Protein AF-A0AA96ZAD4-F1 (afdb_monomer_lite)

Radius of gyration: 15.24 Å; chains: 1; bounding box: 40×29×37 Å

Secondary structure (DSSP, 8-state):
-PPPHHHHHHHHHHHHHHHHHHHHS-S-HHHHHHHHHHHHHHTTS----SPPPHHHHHIIIII-GGG--HHHHHHHHHHHHHTT----SHHHHHHHHHHHHHHTTTS-HHHHHHTS-TTS-HHHHHHHHHHHHHHHHHHHHHHTT-

Structure (mmCIF, N/CA/C/O backbone):
data_AF-A0AA96ZAD4-F1
#
_entry.id   AF-A0AA96ZAD4-F1
#
loop_
_atom_site.group_PDB
_atom_site.id
_atom_site.type_symbol
_atom_site.label_atom_id
_atom_site.label_alt_id
_atom_site.label_comp_id
_atom_site.label_asym_id
_atom_site.label_entity_id
_atom_site.label_seq_id
_atom_site.pdbx_PDB_ins_code
_atom_site.Cartn_x
_atom_site.Cartn_y
_atom_site.Cartn_z
_atom_site.occupancy
_atom_site.B_iso_or_equiv
_atom_site.auth_seq_id
_atom_site.auth_comp_id
_atom_site.auth_asym_id
_atom_site.auth_atom_id
_atom_site.pdbx_PDB_model_num
ATOM 1 N N . MET A 1 1 ? 22.295 -3.596 6.496 1.00 48.75 1 MET A N 1
ATOM 2 C CA . MET A 1 1 ? 22.152 -3.563 5.024 1.00 48.75 1 MET A CA 1
ATOM 3 C C . MET A 1 1 ? 21.536 -2.211 4.730 1.00 48.75 1 MET A C 1
ATOM 5 O O . MET A 1 1 ? 20.483 -1.945 5.295 1.00 48.75 1 MET A O 1
ATOM 9 N N . ILE A 1 2 ? 22.230 -1.330 4.010 1.00 60.09 2 ILE A N 1
ATOM 10 C CA . ILE A 1 2 ? 21.668 -0.025 3.631 1.00 60.09 2 ILE A CA 1
ATOM 11 C C . ILE A 1 2 ? 20.501 -0.317 2.679 1.00 60.09 2 ILE A C 1
ATOM 13 O O . ILE A 1 2 ? 20.657 -1.132 1.769 1.00 60.09 2 ILE A O 1
ATOM 17 N N . GLY A 1 3 ? 19.320 0.241 2.952 1.00 74.69 3 GLY A N 1
ATOM 18 C CA . GLY A 1 3 ? 18.156 0.066 2.083 1.00 74.69 3 GLY A CA 1
ATOM 19 C C . GLY A 1 3 ? 18.417 0.708 0.723 1.00 74.69 3 GLY A C 1
ATOM 20 O O . GLY A 1 3 ? 19.023 1.776 0.655 1.00 74.69 3 GLY A O 1
ATOM 21 N N . THR A 1 4 ? 17.977 0.067 -0.360 1.00 88.19 4 THR A N 1
ATOM 22 C CA . THR A 1 4 ? 17.963 0.727 -1.671 1.00 88.19 4 THR A CA 1
ATOM 23 C C . THR A 1 4 ? 17.042 1.954 -1.612 1.00 88.19 4 THR A C 1
ATOM 25 O O . THR A 1 4 ? 16.121 1.983 -0.785 1.00 88.19 4 THR A O 1
ATOM 28 N N . PRO A 1 5 ? 17.220 2.956 -2.494 1.00 90.38 5 PRO A N 1
ATOM 29 C CA . PRO A 1 5 ? 16.299 4.090 -2.570 1.00 90.38 5 PRO A CA 1
ATOM 30 C C . PRO A 1 5 ? 14.833 3.653 -2.705 1.00 90.38 5 PRO A C 1
ATOM 32 O O . PRO A 1 5 ? 13.960 4.213 -2.044 1.00 90.38 5 PRO A O 1
ATOM 35 N N . PHE A 1 6 ? 14.571 2.597 -3.486 1.00 92.75 6 PHE A N 1
ATOM 36 C CA . PHE A 1 6 ? 13.236 2.014 -3.625 1.00 92.75 6 PHE A CA 1
ATOM 37 C C . PHE A 1 6 ? 12.712 1.475 -2.288 1.00 92.75 6 PHE A C 1
ATOM 39 O O . PHE A 1 6 ? 11.615 1.825 -1.858 1.00 92.75 6 PHE A O 1
ATOM 46 N N . SER A 1 7 ? 13.500 0.643 -1.601 1.00 90.00 7 SER A N 1
ATOM 47 C CA . SER A 1 7 ? 13.110 0.049 -0.319 1.00 90.00 7 SER A CA 1
ATOM 48 C C . SER A 1 7 ? 12.848 1.103 0.763 1.00 90.00 7 SER A C 1
ATOM 50 O O . SER A 1 7 ? 11.930 0.934 1.571 1.00 90.00 7 SER A O 1
ATOM 52 N N . THR A 1 8 ? 13.612 2.198 0.767 1.00 90.69 8 THR A N 1
ATOM 53 C CA . THR A 1 8 ? 13.414 3.330 1.682 1.00 90.69 8 THR A CA 1
ATOM 54 C C . THR A 1 8 ? 12.090 4.041 1.395 1.00 90.69 8 THR A C 1
ATOM 56 O O . THR A 1 8 ? 11.232 4.084 2.278 1.00 90.69 8 THR A O 1
ATOM 59 N N . MET A 1 9 ? 11.857 4.475 0.149 1.00 92.06 9 MET A N 1
ATOM 60 C CA . MET A 1 9 ? 10.605 5.139 -0.253 1.00 92.06 9 MET A CA 1
ATOM 61 C C . MET A 1 9 ? 9.370 4.262 0.006 1.00 92.06 9 MET A C 1
ATOM 63 O O . MET A 1 9 ? 8.383 4.715 0.586 1.00 92.06 9 MET A O 1
ATOM 67 N N . ALA A 1 10 ? 9.432 2.977 -0.353 1.00 91.25 10 ALA A N 1
ATOM 68 C CA . ALA A 1 10 ? 8.334 2.038 -0.132 1.00 91.25 10 ALA A CA 1
ATOM 69 C C . ALA A 1 10 ? 8.018 1.825 1.359 1.00 91.25 10 ALA A C 1
ATOM 71 O O . ALA A 1 10 ? 6.872 1.558 1.730 1.00 91.25 10 ALA A O 1
ATOM 72 N N . THR A 1 11 ? 9.028 1.918 2.227 1.00 87.69 11 THR A N 1
ATOM 73 C CA . THR A 1 11 ? 8.858 1.765 3.676 1.00 87.69 11 THR A CA 1
ATOM 74 C C . THR A 1 11 ? 8.250 3.019 4.300 1.00 87.69 11 THR A C 1
ATOM 76 O O . THR A 1 11 ? 7.333 2.900 5.114 1.00 87.69 11 THR A O 1
ATOM 79 N N . GLU A 1 12 ? 8.699 4.205 3.887 1.00 86.56 12 GLU A N 1
ATOM 80 C CA . GLU A 1 12 ? 8.125 5.490 4.308 1.00 86.56 12 GLU A CA 1
ATOM 81 C C . GLU A 1 12 ? 6.646 5.607 3.923 1.00 86.56 12 GLU A C 1
ATOM 83 O O . GLU A 1 12 ? 5.816 6.057 4.720 1.00 86.56 12 GLU A O 1
ATOM 88 N N . PHE A 1 13 ? 6.290 5.117 2.735 1.00 91.75 13 PHE A N 1
ATOM 89 C CA . PHE A 1 13 ? 4.934 5.220 2.212 1.00 91.75 13 PHE A CA 1
ATOM 90 C C . PHE A 1 13 ? 3.876 4.457 3.029 1.00 91.75 13 PHE A C 1
ATOM 92 O O . PHE A 1 13 ? 2.704 4.834 3.013 1.00 91.75 13 PHE A O 1
ATOM 99 N N . ARG A 1 14 ? 4.241 3.407 3.783 1.00 90.19 14 ARG A N 1
ATOM 100 C CA . ARG A 1 14 ? 3.246 2.564 4.481 1.00 90.19 14 ARG A CA 1
ATOM 101 C C . ARG A 1 14 ? 2.392 3.332 5.487 1.00 90.19 14 ARG A C 1
ATOM 103 O O . ARG A 1 14 ? 1.192 3.097 5.560 1.00 90.19 14 ARG A O 1
ATOM 110 N N . GLY A 1 15 ? 2.989 4.242 6.253 1.00 90.50 15 GLY A N 1
ATOM 111 C CA . GLY A 1 15 ? 2.232 5.110 7.159 1.00 90.50 15 GLY A CA 1
ATOM 112 C C . GLY A 1 15 ? 1.555 6.269 6.426 1.00 90.50 15 GLY A C 1
ATOM 113 O O . GLY A 1 15 ? 0.460 6.690 6.803 1.00 90.50 15 GLY A O 1
ATOM 114 N N . GLN A 1 16 ? 2.177 6.761 5.349 1.00 93.00 16 GLN A N 1
ATOM 115 C CA . GLN A 1 16 ? 1.637 7.857 4.544 1.00 93.00 16 GLN A CA 1
ATOM 116 C C . GLN A 1 16 ? 0.316 7.471 3.883 1.00 93.00 16 GLN A C 1
ATOM 118 O O . GLN A 1 16 ? -0.631 8.244 3.968 1.00 93.00 16 GLN A O 1
ATOM 123 N N . ILE A 1 17 ? 0.203 6.268 3.312 1.00 94.88 17 ILE A N 1
ATOM 124 C CA . ILE A 1 17 ? -1.029 5.854 2.628 1.00 94.88 17 ILE A CA 1
ATOM 125 C C . ILE A 1 17 ? -2.224 5.759 3.586 1.00 94.88 17 ILE A C 1
ATOM 127 O O . ILE A 1 17 ? -3.325 6.192 3.247 1.00 94.88 17 ILE A O 1
ATOM 131 N N . ILE A 1 18 ? -1.997 5.297 4.823 1.00 94.00 18 ILE A N 1
ATOM 132 C CA . ILE A 1 18 ? -3.014 5.327 5.883 1.00 94.00 18 ILE A CA 1
ATOM 133 C C . ILE A 1 18 ? -3.399 6.772 6.190 1.00 94.00 18 ILE A C 1
ATOM 135 O O . ILE A 1 18 ? -4.582 7.085 6.268 1.00 94.00 18 ILE A O 1
ATOM 139 N N . LYS A 1 19 ? -2.415 7.664 6.356 1.00 93.31 19 LYS A N 1
ATOM 140 C CA . LYS A 1 19 ? -2.664 9.080 6.646 1.00 93.31 19 LYS A CA 1
ATOM 141 C C . LYS A 1 19 ? -3.496 9.735 5.542 1.00 93.31 19 LYS A C 1
ATOM 143 O O . LYS A 1 19 ? -4.480 10.393 5.861 1.00 93.31 19 LYS A O 1
ATOM 148 N N . THR A 1 20 ? -3.136 9.526 4.278 1.00 94.44 20 THR A N 1
ATOM 149 C CA . THR A 1 20 ? -3.876 10.031 3.113 1.00 94.44 20 THR A CA 1
ATOM 150 C C . THR A 1 20 ? -5.321 9.547 3.138 1.00 94.44 20 THR A C 1
ATOM 152 O O . THR A 1 20 ? -6.242 10.353 3.043 1.00 94.44 20 THR A O 1
ATOM 155 N N . TRP A 1 21 ? -5.532 8.251 3.361 1.00 95.12 21 TRP A N 1
ATOM 156 C CA . TRP A 1 21 ? -6.869 7.676 3.463 1.00 95.12 21 TRP A CA 1
ATOM 157 C C . TRP A 1 21 ? -7.689 8.251 4.631 1.00 95.12 21 TRP A C 1
ATOM 159 O O . TRP A 1 21 ? -8.842 8.643 4.450 1.00 95.12 21 TRP A O 1
ATOM 169 N N . LEU A 1 22 ? -7.091 8.390 5.820 1.00 92.94 22 LEU A N 1
ATOM 170 C CA . LEU A 1 22 ? -7.768 8.948 6.997 1.00 92.94 22 LEU A CA 1
ATOM 171 C C . LEU A 1 22 ? -8.236 10.395 6.802 1.00 92.94 22 LEU A C 1
ATOM 173 O O . LEU A 1 22 ? -9.193 10.792 7.470 1.00 92.94 22 LEU A O 1
ATOM 177 N N . LEU A 1 23 ? -7.559 11.169 5.948 1.00 91.81 23 LEU A N 1
ATOM 178 C CA . LEU A 1 23 ? -7.923 12.551 5.623 1.00 91.81 23 LEU A CA 1
ATOM 179 C C . LEU A 1 23 ? -9.103 12.641 4.646 1.00 91.81 23 LEU A C 1
ATOM 181 O O . LEU A 1 23 ? -9.802 13.648 4.656 1.00 91.81 23 LEU A O 1
ATOM 185 N N . GLN A 1 24 ? -9.336 11.610 3.831 1.00 89.19 24 GLN A N 1
ATOM 186 C CA . GLN A 1 24 ? -10.424 11.594 2.845 1.00 89.19 24 GLN A CA 1
ATOM 187 C C . GLN A 1 24 ? -11.748 11.062 3.401 1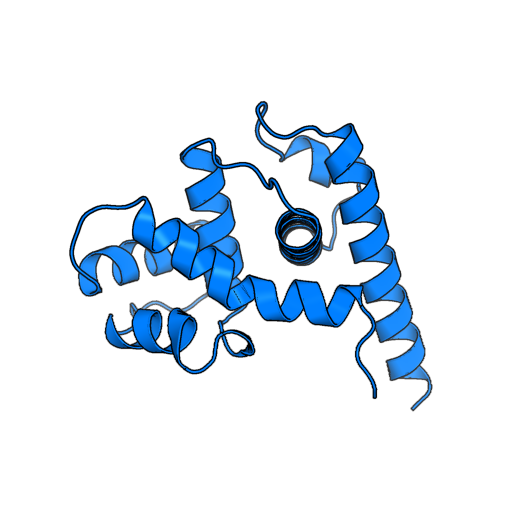.00 89.19 24 GLN A C 1
ATOM 189 O O . GLN A 1 24 ? -12.804 11.346 2.847 1.00 89.19 24 GLN A O 1
ATOM 194 N N . ILE A 1 25 ? -11.705 10.287 4.485 1.00 87.75 25 ILE A N 1
ATOM 195 C CA . ILE A 1 25 ? -12.898 9.685 5.084 1.00 87.75 25 ILE A CA 1
ATOM 196 C C . ILE A 1 25 ? -13.346 10.476 6.317 1.00 87.75 25 ILE A C 1
ATOM 198 O O . ILE A 1 25 ? -12.539 10.843 7.172 1.00 87.75 25 ILE A O 1
ATOM 202 N N . SER A 1 26 ? -14.650 10.711 6.444 1.00 87.56 26 SER A N 1
ATOM 203 C CA . SER A 1 26 ? -15.274 11.298 7.637 1.00 87.56 26 SER A CA 1
ATOM 204 C C . SER A 1 26 ? -15.475 10.259 8.749 1.00 87.56 26 SER A C 1
ATOM 206 O O . SER A 1 26 ? -15.447 9.056 8.509 1.00 87.56 26 SER A O 1
ATOM 208 N N . GLY A 1 27 ? -15.673 10.714 9.987 1.00 89.12 27 GLY A N 1
ATOM 209 C CA . GLY A 1 27 ? -15.972 9.843 11.130 1.00 89.12 27 GLY A CA 1
ATOM 210 C C . GLY A 1 27 ? -14.841 9.723 12.151 1.00 89.12 27 GLY A C 1
ATOM 211 O O . GLY A 1 27 ? -13.749 10.284 12.007 1.00 89.12 27 GLY A O 1
ATOM 212 N N . THR A 1 28 ? -15.132 8.995 13.222 1.00 90.25 28 THR A N 1
ATOM 213 C CA . THR A 1 28 ? -14.252 8.790 14.373 1.00 90.25 28 THR A CA 1
ATOM 214 C C . THR A 1 28 ? -13.116 7.814 14.057 1.00 90.25 28 THR A C 1
ATOM 216 O O . THR A 1 28 ? -13.184 7.000 13.133 1.00 90.25 28 THR A O 1
ATOM 219 N N . ALA A 1 29 ? -12.052 7.842 14.864 1.00 87.69 29 ALA A N 1
ATOM 220 C CA . ALA A 1 29 ? -10.943 6.894 14.724 1.00 87.69 29 ALA A CA 1
ATOM 221 C C . ALA A 1 29 ? -11.398 5.427 14.868 1.00 87.69 29 ALA A C 1
ATOM 223 O O . ALA A 1 29 ? -10.844 4.540 14.221 1.00 87.69 29 ALA A O 1
ATOM 224 N N . THR A 1 30 ? -12.418 5.168 15.688 1.00 88.25 30 THR A N 1
ATOM 225 C CA . THR A 1 30 ? -12.989 3.829 15.882 1.00 88.25 30 THR A CA 1
ATOM 226 C C . THR A 1 30 ? -13.744 3.351 14.644 1.00 88.25 30 THR A C 1
ATOM 228 O O . THR A 1 30 ? -13.537 2.221 14.206 1.00 88.25 30 THR A O 1
ATOM 231 N N . GLU A 1 31 ? -14.569 4.205 14.037 1.00 91.12 31 GLU A N 1
ATOM 232 C CA . GLU A 1 31 ? -15.297 3.869 12.804 1.00 91.12 31 GLU A CA 1
ATOM 233 C C . GLU A 1 31 ? -14.335 3.619 11.645 1.00 91.12 31 GLU A C 1
ATOM 235 O O . GLU A 1 31 ? -14.429 2.593 10.974 1.00 91.12 31 GLU A O 1
ATOM 240 N N . LYS A 1 32 ? -13.341 4.497 11.467 1.00 92.31 32 LYS A N 1
ATOM 241 C CA . LYS A 1 32 ? -12.292 4.319 10.454 1.00 92.31 32 LYS A CA 1
ATOM 242 C C . LYS A 1 32 ? -11.539 3.008 10.671 1.00 92.31 32 LYS A C 1
ATOM 244 O O . LYS A 1 32 ? -11.375 2.225 9.744 1.00 92.31 32 LYS A O 1
ATOM 249 N N . SER A 1 33 ? -11.145 2.712 11.907 1.00 91.62 33 SER A N 1
ATOM 250 C CA . SER A 1 33 ? -10.508 1.434 12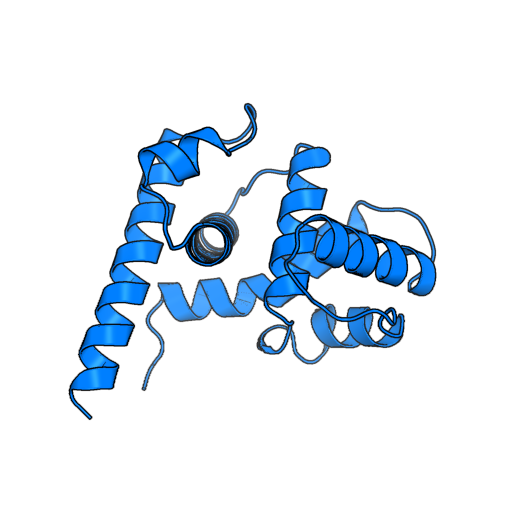.234 1.00 91.62 33 SER A CA 1
ATOM 251 C C . SER A 1 33 ? -11.364 0.235 11.804 1.00 91.62 33 SER A C 1
ATOM 253 O O . SER A 1 33 ? -10.858 -0.698 11.175 1.00 91.62 33 SER A O 1
ATOM 255 N N . LYS A 1 34 ? -12.671 0.281 12.088 1.00 91.25 34 LYS A N 1
ATOM 256 C CA . LYS A 1 34 ? -13.609 -0.774 11.702 1.00 91.25 34 LYS A CA 1
ATOM 257 C C . LYS A 1 34 ? -13.677 -0.943 10.184 1.00 91.25 34 LYS A C 1
ATOM 259 O O . LYS A 1 34 ? -13.570 -2.074 9.726 1.00 91.25 34 LYS A O 1
ATOM 264 N N . ILE A 1 35 ? -13.787 0.150 9.423 1.00 93.31 35 ILE A N 1
ATOM 265 C CA . ILE A 1 35 ? -13.806 0.121 7.948 1.00 93.31 35 ILE A CA 1
ATOM 266 C C . ILE A 1 35 ? -12.535 -0.537 7.405 1.00 93.31 35 ILE A C 1
ATOM 268 O O . ILE A 1 35 ? -12.608 -1.442 6.574 1.00 93.31 35 ILE A O 1
ATOM 272 N N . LEU A 1 36 ? -11.369 -0.122 7.907 1.00 92.94 36 LEU A N 1
ATOM 273 C CA . LEU A 1 36 ? -10.085 -0.647 7.453 1.00 92.94 36 LEU A CA 1
ATOM 274 C C . LEU A 1 36 ? -9.949 -2.148 7.745 1.00 92.94 36 LEU A C 1
ATOM 276 O O . LEU A 1 36 ? -9.513 -2.907 6.884 1.00 92.94 36 LEU A O 1
ATOM 280 N N . CYS A 1 37 ? -10.335 -2.585 8.949 1.00 92.25 37 CYS A N 1
ATOM 281 C CA . CYS A 1 37 ? -10.317 -4.000 9.319 1.00 92.25 37 CYS A CA 1
ATOM 282 C C . CYS A 1 37 ? -11.318 -4.824 8.507 1.00 92.25 37 CYS A C 1
ATOM 284 O O . CYS A 1 37 ? -10.961 -5.899 8.043 1.00 92.25 37 CYS A O 1
ATOM 286 N N . GLN A 1 38 ? -12.539 -4.324 8.321 1.00 92.44 38 GLN A N 1
ATOM 287 C CA . GLN A 1 38 ? -13.570 -5.013 7.551 1.00 92.44 38 GLN A CA 1
ATOM 288 C C . GLN A 1 38 ? -13.112 -5.230 6.105 1.00 92.44 38 GLN A C 1
ATOM 290 O O . GLN A 1 38 ? -13.144 -6.354 5.615 1.00 92.44 38 GLN A O 1
ATOM 295 N N . THR A 1 39 ? -12.563 -4.186 5.481 1.00 93.69 39 THR A N 1
ATOM 296 C CA . THR A 1 39 ? -11.988 -4.259 4.129 1.00 93.69 39 THR A CA 1
ATOM 297 C C . THR A 1 39 ? -10.878 -5.308 4.051 1.00 93.69 39 THR A C 1
ATOM 299 O O . THR A 1 39 ? -10.821 -6.106 3.120 1.00 93.69 39 THR A O 1
ATOM 302 N N . ALA A 1 40 ? -9.995 -5.342 5.053 1.00 93.38 40 ALA A N 1
ATOM 303 C CA . ALA A 1 40 ? -8.906 -6.311 5.101 1.00 93.38 40 ALA A CA 1
ATOM 304 C C . ALA A 1 40 ? -9.406 -7.762 5.199 1.00 93.38 40 ALA A C 1
ATOM 306 O O . ALA A 1 40 ? -8.794 -8.650 4.609 1.00 93.38 40 ALA A O 1
ATOM 307 N N . ILE A 1 41 ? -10.490 -8.001 5.941 1.00 92.00 41 ILE A N 1
ATOM 308 C CA . ILE A 1 41 ? -11.108 -9.324 6.093 1.00 92.00 41 ILE A CA 1
ATOM 309 C C . ILE A 1 41 ? -11.782 -9.744 4.784 1.00 92.00 41 ILE A C 1
ATOM 311 O O . ILE A 1 41 ? -11.529 -10.841 4.296 1.00 92.00 41 ILE A O 1
ATOM 315 N N . GLU A 1 42 ? -12.593 -8.866 4.191 1.00 92.12 42 GLU A N 1
ATOM 316 C CA . GLU A 1 42 ? -13.322 -9.135 2.941 1.00 92.12 42 GLU A CA 1
ATOM 317 C C . GLU A 1 42 ? -12.386 -9.480 1.779 1.00 92.12 42 GLU A C 1
ATOM 319 O O . GLU A 1 42 ? -12.698 -10.330 0.950 1.00 92.12 42 GLU A O 1
ATOM 324 N N . LEU A 1 43 ? -11.207 -8.860 1.753 1.00 89.88 43 LEU A N 1
ATOM 325 C CA . LEU A 1 43 ? -10.185 -9.086 0.735 1.00 89.88 43 LEU A CA 1
ATOM 326 C C . LEU A 1 43 ? -9.190 -10.202 1.092 1.00 89.88 43 LEU A C 1
ATOM 328 O O . LEU A 1 43 ? -8.221 -10.412 0.364 1.00 89.88 43 LEU A O 1
ATOM 332 N N . GLY A 1 44 ? -9.379 -10.891 2.223 1.00 91.12 44 GLY A N 1
ATOM 333 C CA . GLY A 1 44 ? -8.492 -11.969 2.671 1.00 91.12 44 GLY A CA 1
ATOM 334 C C . GLY A 1 44 ? -7.067 -11.515 3.017 1.00 91.12 44 GLY A C 1
ATOM 335 O O . GLY A 1 44 ? -6.137 -12.318 2.999 1.00 91.12 44 GLY A O 1
ATOM 336 N N . LEU A 1 45 ? -6.867 -10.229 3.328 1.00 90.06 45 LEU A N 1
ATOM 337 C CA . LEU A 1 45 ? -5.566 -9.654 3.696 1.00 90.06 45 LEU A CA 1
ATOM 338 C C . LEU A 1 45 ? -5.200 -9.927 5.158 1.00 90.06 45 LEU A C 1
ATOM 340 O O . LEU A 1 45 ? -4.035 -9.810 5.548 1.00 90.06 45 LEU A O 1
ATOM 344 N N . THR A 1 46 ? -6.191 -10.257 5.986 1.00 88.69 46 THR A N 1
ATOM 345 C CA . THR A 1 46 ? -5.993 -10.641 7.381 1.00 88.69 46 THR A CA 1
ATOM 346 C C . THR A 1 46 ? -7.060 -11.633 7.839 1.00 88.69 46 THR A C 1
ATOM 348 O O . THR A 1 46 ? -8.224 -11.511 7.482 1.00 88.69 46 THR A O 1
ATOM 351 N N . GLU A 1 47 ? -6.667 -12.581 8.688 1.00 82.44 47 GLU A N 1
ATOM 352 C CA . GLU A 1 47 ? -7.577 -13.522 9.366 1.00 82.44 47 GLU A CA 1
ATOM 353 C C . GLU A 1 47 ? -8.119 -12.955 10.691 1.00 82.44 47 GLU A C 1
ATOM 355 O O . GLU A 1 47 ? -8.829 -13.618 11.449 1.00 82.44 47 GLU A O 1
ATOM 360 N N . ARG A 1 48 ? -7.737 -11.721 11.033 1.00 75.31 48 ARG A N 1
ATOM 361 C CA . ARG A 1 48 ? -8.062 -11.121 12.321 1.00 75.31 48 ARG A CA 1
ATOM 362 C C . ARG A 1 48 ? -9.554 -10.797 12.399 1.00 75.31 48 ARG A C 1
ATOM 364 O O . ARG A 1 48 ? -10.034 -9.935 11.680 1.00 75.31 48 ARG A O 1
ATOM 371 N N . SER A 1 49 ? -10.253 -11.392 13.365 1.00 65.19 49 SER A N 1
ATOM 372 C CA . SER A 1 49 ? -11.684 -11.138 13.601 1.00 65.19 49 SER A CA 1
ATOM 373 C C . SER A 1 49 ? -11.978 -9.871 14.416 1.00 65.19 49 SER A C 1
ATOM 375 O O . SER A 1 49 ? -13.057 -9.297 14.308 1.00 65.19 49 SER A O 1
ATOM 377 N N . LYS A 1 50 ? -11.031 -9.413 15.248 1.00 74.19 50 LYS A N 1
ATOM 378 C CA . LYS A 1 50 ? -11.207 -8.231 16.112 1.00 74.19 50 LYS A CA 1
ATOM 379 C C . LYS A 1 50 ? -10.619 -6.974 15.482 1.00 74.19 50 LYS A C 1
ATOM 381 O O . LYS A 1 50 ? -9.418 -6.942 15.198 1.00 74.19 50 LYS A O 1
ATOM 386 N N . SER A 1 51 ? -11.422 -5.914 15.384 1.00 78.31 51 SER A N 1
ATOM 387 C CA . SER A 1 51 ? -10.958 -4.588 14.962 1.00 78.31 51 SER A CA 1
ATOM 388 C C . SER A 1 51 ? -9.802 -4.083 15.835 1.00 78.31 51 SER A C 1
ATOM 390 O O . SER A 1 51 ? -9.689 -4.415 17.019 1.00 78.31 51 SER A O 1
ATOM 392 N N . ILE A 1 52 ? -8.914 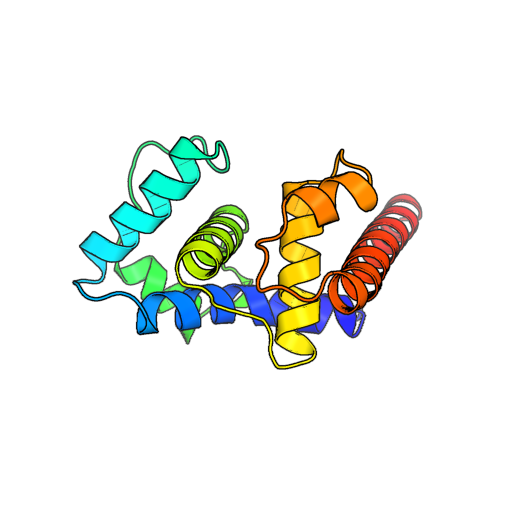-3.286 15.244 1.00 85.00 52 ILE A N 1
ATOM 393 C CA . ILE A 1 52 ? -7.849 -2.607 15.990 1.00 85.00 52 ILE A CA 1
ATOM 394 C C . ILE A 1 52 ? -8.438 -1.432 16.796 1.00 85.00 52 ILE A C 1
ATOM 396 O O . ILE A 1 52 ? -9.464 -0.866 16.410 1.00 85.00 52 ILE A O 1
ATOM 400 N N . PRO A 1 53 ? -7.821 -1.016 17.910 1.00 85.75 53 PRO A N 1
ATOM 401 C CA . PRO A 1 53 ? -8.226 0.221 18.568 1.00 85.75 53 PRO A CA 1
ATOM 402 C C . PRO A 1 53 ? -7.919 1.426 17.666 1.00 85.75 53 PRO A C 1
ATOM 404 O O . PRO A 1 53 ? -6.909 1.437 16.963 1.00 85.75 53 PRO A O 1
ATOM 407 N N . GLY A 1 54 ? -8.750 2.473 17.714 1.00 82.50 54 GLY A N 1
ATOM 408 C CA . GLY A 1 54 ? -8.531 3.697 16.925 1.00 82.50 54 GLY A CA 1
ATOM 409 C C . GLY A 1 54 ? -7.183 4.380 17.209 1.00 82.50 54 GLY A C 1
ATOM 410 O O . GLY A 1 54 ? -6.611 5.014 16.325 1.00 82.50 54 GLY A O 1
ATOM 411 N N . SER A 1 55 ? -6.617 4.185 18.405 1.00 85.12 55 SER A N 1
ATOM 412 C CA . SER A 1 55 ? -5.272 4.653 18.768 1.00 85.12 55 SER A CA 1
ATOM 413 C C . SER A 1 55 ? -4.160 4.042 17.906 1.00 85.12 55 SER A C 1
ATOM 415 O O . SER A 1 55 ? -3.151 4.705 17.664 1.00 85.12 55 SER A O 1
ATOM 417 N N . ALA A 1 56 ? -4.353 2.831 17.371 1.00 86.06 56 ALA A N 1
ATOM 418 C CA . ALA A 1 56 ? -3.389 2.195 16.474 1.00 86.06 56 ALA A CA 1
ATOM 419 C C . ALA A 1 56 ? -3.214 2.990 15.168 1.00 86.06 56 ALA A C 1
ATOM 421 O O . ALA A 1 56 ? -2.092 3.154 14.696 1.00 86.06 56 ALA A O 1
ATOM 422 N N . LEU A 1 57 ? -4.296 3.567 14.628 1.00 84.38 57 LEU A N 1
ATOM 423 C CA . LEU A 1 57 ? -4.235 4.416 13.430 1.00 84.38 57 LEU A CA 1
ATOM 424 C C . LEU A 1 57 ? -3.382 5.671 13.664 1.00 84.38 57 LEU A C 1
ATOM 426 O O . LEU A 1 57 ? -2.613 6.087 12.794 1.00 84.38 57 LEU A O 1
ATOM 430 N N . ILE A 1 58 ? -3.486 6.265 14.855 1.00 83.12 58 ILE A N 1
ATOM 431 C CA . ILE A 1 58 ? -2.683 7.432 15.238 1.00 83.12 58 ILE A CA 1
ATOM 432 C C . ILE A 1 58 ? -1.207 7.035 15.332 1.00 83.12 58 ILE A C 1
ATOM 434 O O . ILE A 1 58 ? -0.345 7.726 14.789 1.00 83.12 58 ILE A O 1
ATOM 438 N N . GLN A 1 59 ? -0.915 5.897 15.965 1.00 85.88 59 GLN A N 1
ATOM 439 C CA . GLN A 1 59 ? 0.450 5.396 16.109 1.00 85.88 59 GLN A CA 1
ATOM 440 C C . GLN A 1 59 ? 1.105 5.124 14.748 1.00 85.88 59 GLN A C 1
ATOM 442 O O . GLN A 1 59 ? 2.237 5.549 14.521 1.00 85.88 59 GLN A O 1
ATOM 447 N N . TRP A 1 60 ? 0.392 4.484 13.819 1.00 87.75 60 TRP A N 1
ATOM 448 C CA . TRP A 1 60 ? 0.908 4.182 12.479 1.00 87.75 60 TRP A CA 1
ATOM 449 C C . TRP A 1 60 ? 1.145 5.431 11.637 1.00 87.75 60 TRP A C 1
ATOM 451 O O . TRP A 1 60 ? 2.086 5.481 10.860 1.00 87.75 60 TRP A O 1
ATOM 461 N N . THR A 1 61 ? 0.331 6.470 11.792 1.00 83.88 61 THR A N 1
ATOM 462 C CA . THR A 1 61 ? 0.487 7.685 10.978 1.00 83.88 61 THR A CA 1
ATOM 463 C C . THR A 1 61 ? 1.480 8.692 11.546 1.00 83.88 61 THR A C 1
ATOM 465 O O . THR A 1 61 ? 2.024 9.486 10.779 1.00 83.88 61 THR A O 1
ATOM 468 N N . LYS A 1 62 ? 1.721 8.683 12.864 1.00 79.38 62 LYS A N 1
ATOM 469 C CA . LYS A 1 62 ? 2.575 9.677 13.536 1.00 79.38 62 LYS A CA 1
ATOM 470 C C . LYS A 1 62 ? 3.851 9.109 14.143 1.00 79.38 62 LYS A C 1
ATOM 472 O O . LYS A 1 62 ? 4.889 9.751 14.057 1.00 79.38 62 LYS A O 1
ATOM 477 N N . THR A 1 63 ? 3.775 7.954 14.794 1.00 74.88 63 THR A N 1
ATOM 478 C CA . THR A 1 63 ? 4.840 7.484 15.695 1.00 74.88 63 THR A CA 1
ATOM 479 C C . THR A 1 63 ? 5.717 6.427 15.042 1.00 74.88 63 THR A C 1
ATOM 481 O O . THR A 1 63 ? 6.931 6.446 15.208 1.00 74.88 63 THR A O 1
ATOM 484 N N . THR A 1 64 ? 5.123 5.495 14.297 1.00 77.50 64 THR A N 1
ATOM 485 C CA . THR A 1 64 ? 5.843 4.359 13.709 1.00 77.50 64 THR A CA 1
ATOM 486 C C . THR A 1 64 ? 5.343 4.024 12.296 1.00 77.50 64 THR A C 1
ATOM 488 O O . THR A 1 64 ? 4.873 2.910 12.050 1.00 77.50 64 THR A O 1
ATOM 491 N N . PRO A 1 65 ? 5.474 4.951 11.324 1.00 75.75 65 PRO A N 1
ATOM 492 C CA . PRO A 1 65 ? 4.978 4.757 9.956 1.00 75.75 65 PRO A CA 1
ATOM 493 C C . PRO A 1 65 ? 5.561 3.533 9.256 1.00 75.75 65 PRO A C 1
ATOM 495 O O . PRO A 1 65 ? 4.850 2.832 8.534 1.00 75.75 65 PRO A O 1
ATOM 498 N N . THR A 1 66 ? 6.815 3.206 9.547 1.00 77.56 66 THR A N 1
ATOM 499 C CA . THR A 1 66 ? 7.514 2.034 9.012 1.00 77.56 66 THR A CA 1
ATOM 500 C C . THR A 1 66 ? 6.995 0.704 9.580 1.00 77.56 66 THR A C 1
ATOM 502 O O . THR A 1 66 ? 7.074 -0.323 8.902 1.00 77.56 66 THR A O 1
ATOM 505 N N . ASN A 1 67 ? 6.391 0.724 10.777 1.00 83.81 67 ASN A N 1
ATOM 506 C CA . ASN A 1 67 ? 5.788 -0.443 11.436 1.00 83.81 67 ASN A CA 1
ATOM 507 C C . ASN A 1 67 ? 4.305 -0.624 11.093 1.00 83.81 67 ASN A C 1
ATOM 509 O O . ASN A 1 67 ? 3.655 -1.516 11.641 1.00 83.81 67 ASN A O 1
ATOM 513 N N . THR A 1 68 ? 3.762 0.200 10.195 1.00 90.06 68 THR A N 1
ATOM 514 C CA . THR A 1 68 ? 2.400 0.014 9.695 1.00 90.06 68 THR A CA 1
ATOM 515 C C . THR A 1 68 ? 2.269 -1.386 9.078 1.00 90.06 68 THR A C 1
ATOM 517 O O . THR A 1 68 ? 3.059 -1.736 8.187 1.00 90.06 68 THR A O 1
ATOM 520 N N . PRO A 1 69 ? 1.295 -2.205 9.523 1.00 91.38 69 PRO A N 1
ATOM 521 C CA . PRO A 1 69 ? 1.090 -3.539 8.978 1.00 91.38 69 PRO A CA 1
ATOM 522 C C . PRO A 1 69 ? 0.803 -3.511 7.476 1.00 91.38 69 PRO A C 1
ATOM 524 O O . PRO A 1 69 ? 0.086 -2.641 6.983 1.00 91.38 69 PRO A O 1
ATOM 527 N N . LEU A 1 70 ? 1.323 -4.502 6.748 1.00 92.38 70 LEU A N 1
ATOM 528 C CA . LEU A 1 70 ? 1.163 -4.574 5.294 1.00 92.38 70 LEU A CA 1
ATOM 529 C C . LEU A 1 70 ? -0.312 -4.636 4.875 1.00 92.38 70 LEU A C 1
ATOM 531 O O . LEU A 1 70 ? -0.714 -3.881 3.995 1.00 92.38 70 LEU A O 1
ATOM 535 N N . TRP A 1 71 ? -1.111 -5.475 5.544 1.00 93.94 71 TRP A N 1
ATOM 536 C CA . TRP A 1 71 ? -2.544 -5.609 5.268 1.00 93.94 71 TRP A CA 1
ATOM 537 C C . TRP A 1 71 ? -3.277 -4.271 5.414 1.00 93.94 71 TRP A C 1
ATOM 539 O O . TRP A 1 71 ? -4.171 -3.971 4.628 1.00 93.94 71 TRP A O 1
ATOM 549 N N . ALA A 1 72 ? -2.873 -3.437 6.379 1.00 94.44 72 ALA A N 1
ATOM 550 C CA . ALA A 1 72 ? -3.496 -2.144 6.636 1.00 94.44 72 ALA A CA 1
ATOM 551 C C . ALA A 1 72 ? -3.180 -1.170 5.498 1.00 94.44 72 ALA A C 1
ATOM 553 O O . ALA A 1 72 ? -4.085 -0.546 4.949 1.00 94.44 72 ALA A O 1
ATOM 554 N N . ALA A 1 73 ? -1.907 -1.085 5.100 1.00 95.62 73 ALA A N 1
ATOM 555 C CA . ALA A 1 73 ? -1.482 -0.239 3.988 1.00 95.62 73 ALA A CA 1
ATOM 556 C C . ALA A 1 73 ? -2.129 -0.669 2.656 1.00 95.62 73 ALA A C 1
ATOM 558 O O . ALA A 1 73 ? -2.573 0.182 1.890 1.00 95.62 73 ALA A O 1
ATOM 559 N N . GLN A 1 74 ? -2.237 -1.978 2.4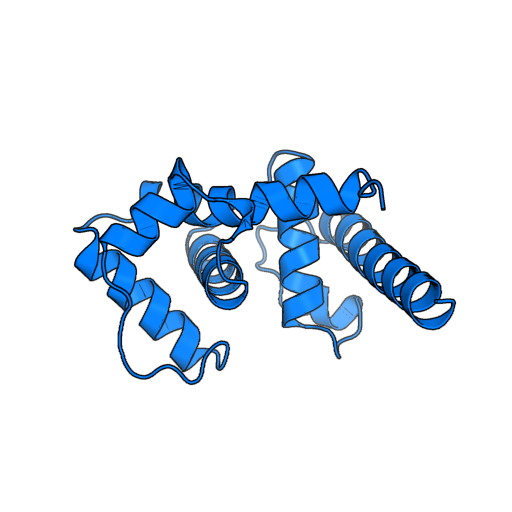01 1.00 96.25 74 GLN A N 1
ATOM 560 C CA . GLN A 1 74 ? -2.926 -2.519 1.223 1.00 96.25 74 GLN A CA 1
ATOM 561 C C . GLN A 1 74 ? -4.426 -2.205 1.242 1.00 96.25 74 GLN A C 1
ATOM 563 O O . GLN A 1 74 ? -4.963 -1.757 0.234 1.00 96.25 74 GLN A O 1
ATOM 568 N N . SER A 1 75 ? -5.088 -2.367 2.389 1.00 96.06 75 SER A N 1
ATOM 569 C CA . SER A 1 75 ? -6.516 -2.050 2.530 1.00 96.06 75 SER A CA 1
ATOM 570 C C . SER A 1 75 ? -6.784 -0.566 2.281 1.00 96.06 75 SER A C 1
ATOM 572 O O . SER A 1 75 ? -7.686 -0.220 1.526 1.00 96.06 75 SER A O 1
ATOM 574 N N . ALA A 1 76 ? -5.961 0.322 2.849 1.00 96.38 76 ALA A N 1
ATOM 575 C CA . ALA A 1 76 ? -6.090 1.758 2.619 1.00 96.38 76 ALA A CA 1
ATOM 576 C C . ALA A 1 76 ? -5.837 2.145 1.159 1.00 96.38 76 ALA A C 1
ATOM 578 O O . ALA A 1 76 ? -6.557 2.989 0.635 1.00 96.38 76 ALA A O 1
ATOM 579 N N . LEU A 1 77 ? -4.872 1.512 0.483 1.00 97.12 77 LEU A N 1
ATOM 580 C CA . LEU A 1 77 ? -4.647 1.733 -0.946 1.00 97.12 77 LEU A CA 1
ATOM 581 C C . LEU A 1 77 ? -5.889 1.377 -1.778 1.00 97.12 77 LEU A C 1
ATOM 583 O O . LEU A 1 77 ? -6.291 2.151 -2.641 1.00 97.12 77 LEU A O 1
ATOM 587 N N . LEU A 1 78 ? -6.510 0.228 -1.512 1.00 95.69 78 LEU A N 1
ATOM 588 C CA . LEU A 1 78 ? -7.690 -0.216 -2.259 1.00 95.69 78 LEU A CA 1
ATOM 589 C C . LEU A 1 78 ? -8.921 0.656 -1.971 1.00 95.69 78 LEU A C 1
ATOM 591 O O . LEU A 1 78 ? -9.673 0.971 -2.889 1.00 95.69 78 LEU A O 1
ATOM 595 N N . LEU A 1 79 ? -9.083 1.128 -0.731 1.00 95.88 79 LEU A N 1
ATOM 596 C CA . LEU A 1 79 ? -10.112 2.118 -0.390 1.00 95.88 79 LEU A CA 1
ATOM 597 C C . LEU A 1 79 ? -9.872 3.461 -1.090 1.00 95.88 79 LEU A C 1
ATOM 599 O O . LEU A 1 79 ? -10.812 4.094 -1.557 1.00 95.88 79 LEU A O 1
ATOM 603 N N . LEU A 1 80 ? -8.617 3.896 -1.194 1.00 95.94 80 LEU A N 1
ATOM 604 C CA . LEU A 1 80 ? -8.247 5.111 -1.919 1.00 95.94 80 LEU A CA 1
ATOM 605 C C . LEU A 1 80 ? -8.518 4.993 -3.420 1.00 95.94 80 LEU A C 1
ATOM 607 O O . LEU A 1 80 ? -9.001 5.944 -4.030 1.00 95.94 80 LEU A O 1
ATOM 611 N N . PHE A 1 81 ? -8.276 3.824 -4.009 1.00 95.38 81 PHE A N 1
ATOM 612 C CA . PHE A 1 81 ? -8.652 3.548 -5.393 1.00 95.38 81 PHE A CA 1
ATOM 613 C C . PHE A 1 81 ? -10.157 3.669 -5.638 1.00 95.38 81 PHE A C 1
ATOM 615 O O . PHE A 1 81 ? -10.541 4.185 -6.685 1.00 95.38 81 PHE A O 1
ATOM 622 N N . ALA A 1 82 ? -10.995 3.259 -4.682 1.00 92.44 82 ALA A N 1
ATOM 623 C CA . ALA A 1 82 ? -12.443 3.450 -4.773 1.00 92.44 82 ALA A CA 1
ATOM 624 C C . ALA A 1 82 ? -12.858 4.937 -4.741 1.00 92.44 82 ALA A C 1
ATOM 626 O O . ALA A 1 82 ? -13.904 5.283 -5.279 1.00 92.44 82 ALA A O 1
ATOM 627 N N . ASN A 1 83 ? -12.015 5.813 -4.182 1.00 91.50 83 ASN A N 1
ATOM 628 C CA . ASN A 1 83 ? -12.220 7.264 -4.104 1.00 91.50 83 ASN A CA 1
ATOM 629 C C . ASN A 1 83 ? -11.423 8.045 -5.167 1.00 91.50 83 ASN A C 1
ATOM 631 O O . ASN A 1 83 ? -11.068 9.203 -4.950 1.00 91.50 83 ASN A O 1
ATOM 635 N N . GLU A 1 84 ? -11.078 7.403 -6.287 1.00 93.50 84 GLU A N 1
ATOM 636 C CA . GLU A 1 84 ? -10.351 8.012 -7.415 1.00 93.50 84 GLU A CA 1
ATOM 637 C C . GLU A 1 84 ? -8.974 8.612 -7.065 1.00 93.50 84 GLU A C 1
ATOM 639 O O . GLU A 1 84 ? -8.386 9.372 -7.842 1.00 93.50 84 GLU A O 1
ATOM 644 N N . TRP A 1 85 ? -8.397 8.247 -5.915 1.00 95.56 85 TRP A N 1
ATOM 645 C CA . TRP A 1 85 ? -7.046 8.677 -5.573 1.00 95.56 85 TRP A CA 1
ATOM 646 C C . TRP A 1 85 ? -6.038 8.102 -6.571 1.00 95.56 85 TRP A C 1
ATOM 648 O O . TRP A 1 85 ? -6.123 6.935 -6.971 1.00 95.56 85 TRP A O 1
ATOM 658 N N . LYS A 1 86 ? -5.044 8.918 -6.931 1.00 95.81 86 LYS A N 1
ATOM 659 C CA . LYS A 1 86 ? -3.921 8.534 -7.787 1.00 95.81 86 LYS A CA 1
ATOM 660 C C . LYS A 1 86 ? -2.594 9.031 -7.209 1.00 95.81 86 LYS A C 1
ATOM 662 O O . LYS A 1 86 ? -2.564 10.125 -6.642 1.00 95.81 86 LYS A O 1
ATOM 667 N N . PRO A 1 87 ? -1.498 8.277 -7.392 1.00 96.25 87 PRO A N 1
ATOM 668 C CA . PRO A 1 87 ? -0.166 8.741 -7.033 1.00 96.25 87 PRO A CA 1
ATOM 669 C C . PRO A 1 87 ? 0.237 9.948 -7.892 1.00 96.25 87 PRO A C 1
ATOM 671 O O . PRO A 1 87 ? -0.033 10.008 -9.094 1.00 96.25 87 PRO A O 1
ATOM 674 N N . SER A 1 88 ? 0.907 10.907 -7.265 1.00 94.88 88 SER A N 1
ATOM 675 C CA . SER A 1 88 ? 1.366 12.166 -7.856 1.00 94.88 88 SER A CA 1
ATOM 676 C C . SER A 1 88 ? 2.878 12.369 -7.723 1.00 94.88 88 SER A C 1
ATOM 678 O O . SER A 1 88 ? 3.490 13.002 -8.579 1.00 94.88 88 SER A O 1
ATOM 680 N N . THR A 1 89 ? 3.504 11.779 -6.701 1.00 95.31 89 THR A N 1
ATOM 681 C CA . THR A 1 89 ? 4.955 11.856 -6.465 1.00 95.31 89 THR A CA 1
ATOM 682 C C . THR A 1 89 ? 5.658 10.518 -6.702 1.00 95.31 89 THR A C 1
ATOM 684 O O . THR A 1 89 ? 5.034 9.456 -6.685 1.00 95.31 89 THR A O 1
ATOM 687 N N . HIS A 1 90 ? 6.984 10.539 -6.876 1.00 94.81 90 HIS A N 1
ATOM 688 C CA . HIS A 1 90 ? 7.784 9.311 -6.989 1.00 94.81 90 HIS A CA 1
ATOM 689 C C . HIS A 1 90 ? 7.639 8.387 -5.773 1.00 94.81 90 HIS A C 1
ATOM 691 O O . HIS A 1 90 ? 7.591 7.171 -5.942 1.00 94.81 90 HIS A O 1
ATOM 697 N N . VAL A 1 91 ? 7.513 8.948 -4.566 1.00 94.56 91 VAL A N 1
ATOM 698 C CA . VAL A 1 91 ? 7.307 8.166 -3.337 1.00 94.56 91 VAL A CA 1
ATOM 699 C C . VAL A 1 91 ? 5.963 7.440 -3.382 1.00 94.56 91 VAL A C 1
ATOM 701 O O . VAL A 1 91 ? 5.897 6.252 -3.071 1.00 94.56 91 VAL A O 1
ATOM 704 N N . GLU A 1 92 ? 4.905 8.119 -3.832 1.00 96.56 92 GLU A N 1
ATOM 705 C CA . GLU A 1 92 ? 3.571 7.522 -3.955 1.00 96.56 92 GLU A CA 1
ATOM 706 C C . GLU A 1 92 ? 3.528 6.434 -5.028 1.00 96.56 92 GLU A C 1
ATOM 708 O O . GLU A 1 92 ? 2.963 5.367 -4.795 1.00 96.56 92 GLU A O 1
ATOM 713 N N . TRP A 1 93 ? 4.167 6.660 -6.179 1.00 97.69 93 TRP A N 1
ATOM 714 C CA . TRP A 1 93 ? 4.282 5.648 -7.229 1.00 97.69 93 TRP A CA 1
ATOM 715 C C . TRP A 1 93 ? 5.078 4.421 -6.768 1.00 97.69 93 TRP A C 1
ATOM 717 O O . TRP A 1 93 ? 4.623 3.288 -6.940 1.00 97.69 93 TRP A O 1
ATOM 727 N N . CYS A 1 94 ? 6.233 4.639 -6.134 1.00 97.06 94 CYS A N 1
ATOM 728 C CA . CYS A 1 94 ? 7.074 3.584 -5.569 1.00 97.06 94 CYS A CA 1
ATOM 729 C C . CYS A 1 94 ? 6.317 2.765 -4.518 1.00 97.06 94 CYS A C 1
ATOM 731 O O . CYS A 1 94 ? 6.281 1.532 -4.566 1.00 97.06 94 CYS A O 1
ATOM 733 N N . GLY A 1 95 ? 5.669 3.455 -3.585 1.00 96.44 95 GLY A N 1
ATOM 734 C CA . GLY A 1 95 ? 4.916 2.839 -2.513 1.00 96.44 95 GLY A CA 1
ATOM 735 C C . GLY A 1 95 ? 3.690 2.072 -3.006 1.00 96.44 95 GLY A C 1
ATOM 736 O O . GLY A 1 95 ? 3.491 0.924 -2.602 1.00 96.44 95 GLY A O 1
ATOM 737 N N . MET A 1 96 ? 2.917 2.648 -3.933 1.00 97.62 96 MET A N 1
ATOM 738 C CA . MET A 1 96 ? 1.796 1.967 -4.585 1.00 97.62 96 MET A CA 1
ATOM 739 C C . MET A 1 96 ? 2.266 0.680 -5.268 1.00 97.62 96 MET A C 1
ATOM 741 O O . MET A 1 96 ? 1.713 -0.390 -5.013 1.00 97.62 96 MET A O 1
ATOM 745 N N . ALA A 1 97 ? 3.316 0.757 -6.087 1.00 97.56 97 ALA A N 1
ATOM 746 C CA . ALA A 1 97 ? 3.856 -0.404 -6.782 1.00 97.56 97 ALA A CA 1
ATOM 747 C C . ALA A 1 97 ? 4.363 -1.485 -5.818 1.00 97.56 97 ALA A C 1
ATOM 749 O O . ALA A 1 97 ? 4.094 -2.666 -6.026 1.00 97.56 97 ALA A O 1
ATOM 750 N N . SER A 1 98 ? 5.028 -1.099 -4.725 1.00 96.81 98 SER A N 1
ATOM 751 C CA . SER A 1 98 ? 5.474 -2.042 -3.694 1.00 96.81 98 SER A CA 1
ATOM 752 C C . SER A 1 98 ? 4.305 -2.769 -3.016 1.00 96.81 98 SER A C 1
ATOM 754 O O . SER A 1 98 ? 4.375 -3.979 -2.782 1.00 96.81 98 SER A O 1
ATOM 756 N N . LEU A 1 99 ? 3.212 -2.061 -2.712 1.00 96.81 99 LEU A N 1
ATOM 757 C CA . LEU A 1 99 ? 2.019 -2.660 -2.106 1.00 96.81 99 LEU A CA 1
ATOM 758 C C . LEU A 1 99 ? 1.294 -3.602 -3.076 1.00 96.81 99 LEU A C 1
ATOM 760 O O . LEU A 1 99 ? 0.910 -4.700 -2.664 1.00 96.81 99 LEU A O 1
ATOM 764 N N . LEU A 1 100 ? 1.157 -3.207 -4.346 1.00 96.56 100 LEU A N 1
ATOM 765 C CA . LEU A 1 100 ? 0.533 -4.016 -5.398 1.00 96.56 100 LEU A CA 1
ATOM 766 C C . LEU A 1 100 ? 1.342 -5.270 -5.716 1.00 96.56 100 LEU A C 1
ATOM 768 O O . LEU A 1 100 ? 0.775 -6.355 -5.788 1.00 96.56 100 LEU A O 1
ATOM 772 N N . GLN A 1 101 ? 2.666 -5.150 -5.831 1.00 95.81 101 GLN A N 1
ATOM 773 C CA . GLN A 1 101 ? 3.547 -6.295 -6.059 1.00 95.81 101 GLN A CA 1
ATOM 774 C C . GLN A 1 101 ? 3.404 -7.333 -4.944 1.00 95.81 101 GLN A C 1
ATOM 776 O O . GLN A 1 101 ? 3.395 -8.531 -5.209 1.00 95.81 101 GLN A O 1
ATOM 781 N N . ARG A 1 102 ? 3.252 -6.888 -3.693 1.00 93.94 102 ARG A N 1
ATOM 782 C CA . ARG A 1 102 ? 3.028 -7.789 -2.557 1.00 93.94 102 ARG A CA 1
ATOM 783 C C . ARG A 1 102 ? 1.626 -8.383 -2.547 1.00 93.94 102 ARG A C 1
ATOM 785 O O . ARG A 1 102 ? 1.478 -9.535 -2.153 1.00 93.94 102 ARG A O 1
ATOM 792 N N . LEU A 1 103 ? 0.627 -7.600 -2.950 1.00 94.56 103 LEU A N 1
ATOM 793 C CA . LEU A 1 103 ? -0.776 -8.009 -3.004 1.00 94.56 103 LEU A CA 1
ATOM 794 C C . LEU A 1 103 ? -0.994 -9.090 -4.068 1.00 94.56 103 LEU A C 1
ATOM 796 O O . LEU A 1 103 ? -1.598 -10.121 -3.800 1.00 94.56 103 LEU A O 1
ATOM 800 N N . TYR A 1 104 ? -0.410 -8.886 -5.243 1.00 94.06 104 TYR A N 1
ATOM 801 C CA . TYR A 1 104 ? -0.585 -9.718 -6.429 1.00 94.06 104 TYR A CA 1
ATOM 802 C C . TYR A 1 104 ? 0.687 -10.491 -6.775 1.00 94.06 104 TYR A C 1
ATOM 804 O O . TYR A 1 104 ? 0.984 -10.742 -7.934 1.00 94.06 104 TYR A O 1
ATOM 812 N N . LYS A 1 105 ? 1.479 -10.880 -5.771 1.00 90.50 105 LYS A N 1
ATOM 813 C CA . LYS A 1 105 ? 2.831 -11.445 -5.949 1.00 90.50 105 LYS A CA 1
ATOM 814 C C . LYS A 1 105 ? 2.918 -12.639 -6.911 1.00 90.50 105 LYS A C 1
ATOM 816 O O . LYS A 1 105 ? 3.989 -12.915 -7.444 1.00 90.50 105 LYS A O 1
ATOM 821 N N . LYS A 1 106 ? 1.823 -13.383 -7.074 1.00 91.00 106 LYS A N 1
ATOM 822 C CA . LYS A 1 106 ? 1.738 -14.565 -7.946 1.00 91.00 106 LYS A CA 1
ATOM 823 C C . LYS A 1 106 ? 1.323 -14.233 -9.383 1.00 91.00 106 LYS A C 1
ATOM 825 O O . LYS A 1 106 ? 1.383 -15.116 -10.229 1.00 91.00 106 LYS A O 1
ATOM 830 N N . ASN A 1 107 ? 0.899 -13.002 -9.638 1.00 94.31 107 ASN A N 1
ATOM 831 C CA . ASN A 1 107 ? 0.386 -12.556 -10.920 1.00 94.31 107 ASN A CA 1
ATOM 832 C C . ASN A 1 107 ? 1.500 -12.052 -11.839 1.00 94.31 107 ASN A C 1
ATOM 834 O O . ASN A 1 107 ? 2.557 -11.600 -11.391 1.00 94.31 107 ASN A O 1
ATOM 838 N N . SER A 1 108 ? 1.236 -12.091 -13.142 1.00 94.75 108 SER A N 1
ATOM 839 C CA . SER A 1 108 ? 2.065 -11.401 -14.132 1.00 94.75 108 SER A CA 1
ATOM 840 C C . SER A 1 108 ? 1.867 -9.881 -14.058 1.00 94.75 108 SER A C 1
ATOM 842 O O . SER A 1 108 ? 0.856 -9.396 -13.550 1.00 94.75 108 SER A O 1
ATOM 844 N N . ILE A 1 109 ? 2.802 -9.105 -14.619 1.00 94.38 109 ILE A N 1
ATOM 845 C CA . ILE A 1 109 ? 2.656 -7.640 -14.706 1.00 94.38 109 ILE A CA 1
ATOM 846 C C . ILE A 1 109 ? 1.367 -7.265 -15.452 1.00 94.38 109 ILE A C 1
ATOM 848 O O . ILE A 1 109 ? 0.639 -6.383 -15.006 1.00 94.38 109 ILE A O 1
ATOM 852 N N . ALA A 1 110 ? 1.049 -7.958 -16.549 1.00 95.06 110 ALA A N 1
ATOM 853 C CA . ALA A 1 110 ? -0.164 -7.704 -17.325 1.00 95.06 110 ALA A CA 1
ATOM 854 C C . ALA A 1 110 ? -1.439 -7.897 -16.484 1.00 95.06 110 ALA A C 1
ATOM 856 O O . ALA A 1 110 ? -2.332 -7.051 -16.510 1.00 95.06 110 ALA A O 1
ATOM 857 N N . GLU A 1 111 ? -1.494 -8.962 -15.680 1.00 96.19 111 GLU A N 1
ATOM 858 C CA . GLU A 1 111 ? -2.596 -9.199 -14.743 1.00 96.19 111 GLU A CA 1
ATOM 859 C C . GLU A 1 111 ? -2.662 -8.109 -13.667 1.00 96.19 111 GLU A C 1
ATOM 861 O O . GLU A 1 111 ? -3.731 -7.545 -13.444 1.00 96.19 111 GLU A O 1
ATOM 866 N N . MET A 1 112 ? -1.531 -7.728 -13.059 1.00 95.50 112 MET A N 1
ATOM 867 C CA . MET A 1 112 ? -1.494 -6.642 -12.067 1.00 95.50 112 MET A CA 1
ATOM 868 C C . MET A 1 112 ? -2.041 -5.325 -12.636 1.00 95.50 112 MET A C 1
ATOM 870 O O . MET A 1 112 ? -2.830 -4.647 -11.980 1.00 95.50 112 MET A O 1
ATOM 874 N N . LEU A 1 113 ? -1.659 -4.974 -13.870 1.00 96.69 113 LEU A N 1
ATOM 875 C CA . LEU A 1 113 ? -2.144 -3.780 -14.571 1.00 96.69 113 LEU A CA 1
ATOM 876 C C . LEU A 1 113 ? -3.627 -3.876 -14.955 1.00 96.69 113 LEU A C 1
ATOM 878 O O . LEU A 1 113 ? -4.294 -2.849 -15.121 1.00 96.69 113 LEU A O 1
ATOM 882 N N . SER A 1 114 ? -4.162 -5.089 -15.113 1.00 96.00 114 SER A N 1
ATOM 883 C CA . SER A 1 114 ? -5.587 -5.302 -15.381 1.00 96.00 114 SER A CA 1
ATOM 884 C C . SER A 1 114 ? -6.462 -4.976 -14.167 1.00 96.00 114 SER A C 1
ATOM 886 O O . SER A 1 114 ? -7.565 -4.465 -14.347 1.00 96.00 114 SER A O 1
ATOM 888 N N . TYR A 1 115 ? -5.938 -5.164 -12.949 1.00 94.19 115 TYR A N 1
ATOM 889 C CA . TYR A 1 115 ? -6.626 -4.840 -11.694 1.00 94.19 115 TYR A CA 1
ATOM 890 C C . TYR A 1 115 ? -6.585 -3.351 -11.332 1.00 94.19 115 TYR A C 1
ATOM 892 O O . TYR A 1 115 ? -7.258 -2.931 -10.391 1.00 94.19 115 TYR A O 1
ATOM 900 N N . LEU A 1 116 ? -5.792 -2.540 -12.041 1.00 96.06 116 LEU A N 1
ATOM 901 C CA . LEU A 1 116 ? -5.712 -1.109 -11.767 1.00 96.06 116 LEU A CA 1
ATOM 902 C C . LEU A 1 116 ? -6.993 -0.380 -12.202 1.00 96.06 116 LEU A C 1
ATOM 904 O O . LEU A 1 116 ? -7.469 -0.599 -13.323 1.00 96.06 116 LEU A O 1
ATOM 908 N N . PRO A 1 117 ? -7.509 0.544 -11.369 1.00 96.00 117 PRO A N 1
ATOM 909 C CA . PRO A 1 117 ? -8.599 1.429 -11.755 1.00 96.00 117 PRO A CA 1
ATOM 910 C C . PRO A 1 117 ? -8.299 2.229 -13.029 1.00 96.00 117 PRO A C 1
ATOM 912 O O . PRO A 1 117 ? -7.146 2.547 -13.327 1.00 96.00 117 PRO A O 1
ATOM 915 N N . LYS A 1 118 ? -9.351 2.624 -13.756 1.00 95.19 118 LYS A N 1
ATOM 916 C CA . LYS A 1 118 ? -9.233 3.334 -15.045 1.00 95.19 118 LYS A CA 1
ATOM 917 C C . LYS A 1 118 ? -8.517 4.685 -14.946 1.00 95.19 118 LYS A C 1
ATOM 919 O O . LYS A 1 118 ? -7.917 5.113 -15.925 1.00 95.19 118 LYS A O 1
ATOM 924 N N . HIS A 1 119 ? -8.577 5.354 -13.794 1.00 95.38 119 HIS A N 1
ATOM 925 C CA . HIS A 1 119 ? -7.947 6.661 -13.578 1.00 95.38 119 HIS A CA 1
ATOM 926 C C . HIS A 1 119 ? -6.436 6.581 -13.304 1.00 95.38 119 HIS A C 1
ATOM 928 O O . HIS A 1 119 ? -5.767 7.616 -13.264 1.00 95.38 119 HIS A O 1
ATOM 934 N N . ILE A 1 120 ? -5.883 5.377 -13.122 1.00 97.50 120 ILE A N 1
ATOM 935 C CA . ILE A 1 120 ? -4.444 5.165 -12.948 1.00 97.50 120 ILE A CA 1
ATOM 936 C C . ILE A 1 120 ? -3.783 5.004 -14.318 1.00 97.50 120 ILE A C 1
ATOM 938 O O . ILE A 1 120 ? -4.158 4.142 -15.111 1.00 97.50 120 ILE A O 1
ATOM 942 N N . ASN A 1 121 ? -2.748 5.806 -14.581 1.00 96.62 121 ASN A N 1
ATOM 943 C CA . ASN A 1 121 ? -1.941 5.666 -15.790 1.00 96.62 121 ASN A CA 1
ATOM 944 C C . ASN A 1 121 ? -1.165 4.335 -15.751 1.00 96.62 121 ASN A C 1
ATOM 946 O O . ASN A 1 121 ? -0.240 4.169 -14.949 1.00 96.62 121 ASN A O 1
ATOM 950 N N . LYS A 1 122 ? -1.555 3.394 -16.618 1.00 96.88 122 LYS A N 1
ATOM 951 C CA . LYS A 1 122 ? -0.990 2.039 -16.660 1.00 96.88 122 LYS A CA 1
ATOM 952 C C . LYS A 1 122 ? 0.449 2.003 -17.167 1.00 96.88 122 LYS A C 1
ATOM 954 O O . LYS A 1 122 ? 1.213 1.177 -16.678 1.00 96.88 122 LYS A O 1
ATOM 959 N N . ASP A 1 123 ? 0.835 2.911 -18.060 1.00 95.94 123 ASP A N 1
ATOM 960 C CA . ASP A 1 123 ? 2.196 2.970 -18.604 1.00 95.94 123 ASP A CA 1
ATOM 961 C C . ASP A 1 123 ? 3.195 3.388 -17.520 1.00 95.94 123 ASP A C 1
ATOM 963 O O . ASP A 1 123 ? 4.227 2.745 -17.323 1.00 95.94 123 ASP A O 1
ATOM 967 N N . ILE A 1 124 ? 2.843 4.409 -16.729 1.00 97.38 124 ILE A N 1
ATOM 968 C CA . ILE A 1 124 ? 3.648 4.825 -15.574 1.00 97.38 124 ILE A CA 1
ATOM 969 C C . ILE A 1 124 ? 3.657 3.714 -14.515 1.00 97.38 124 ILE A C 1
ATOM 971 O O . ILE A 1 124 ? 4.717 3.366 -13.989 1.00 97.38 124 ILE A O 1
ATOM 975 N N . ALA A 1 125 ? 2.496 3.118 -14.221 1.00 97.50 125 ALA A N 1
ATOM 976 C CA . ALA A 1 125 ? 2.394 2.037 -13.243 1.00 97.50 125 ALA A CA 1
ATOM 977 C C . ALA A 1 125 ? 3.267 0.827 -13.614 1.00 97.50 125 ALA A C 1
ATOM 979 O O . ALA A 1 125 ? 3.897 0.247 -12.730 1.00 97.50 125 ALA A O 1
ATOM 980 N N . ALA A 1 126 ? 3.340 0.468 -14.899 1.00 97.50 126 ALA A N 1
ATOM 981 C CA . ALA A 1 126 ? 4.120 -0.666 -15.386 1.00 97.50 126 ALA A CA 1
ATOM 982 C C . ALA A 1 126 ? 5.606 -0.535 -15.028 1.00 97.50 126 ALA A C 1
ATOM 984 O O . ALA A 1 126 ? 6.196 -1.489 -14.516 1.00 97.50 126 ALA A O 1
ATOM 985 N N . GLY A 1 127 ? 6.192 0.652 -15.219 1.00 97.56 127 GLY A N 1
ATOM 986 C CA . GLY A 1 127 ? 7.585 0.917 -14.852 1.00 97.56 127 GLY A CA 1
ATOM 987 C C . GLY A 1 127 ? 7.836 0.733 -13.354 1.00 97.56 127 GLY A C 1
ATOM 988 O O . GLY A 1 127 ? 8.758 0.023 -12.950 1.00 97.56 127 GLY A O 1
ATOM 989 N N . TRP A 1 128 ? 6.966 1.293 -12.512 1.00 98.00 128 TRP A N 1
ATOM 990 C CA . TRP A 1 128 ? 7.106 1.190 -11.056 1.00 98.00 128 TRP A CA 1
ATOM 991 C C . TRP A 1 128 ? 6.859 -0.222 -10.517 1.00 98.00 128 TRP A C 1
ATOM 993 O O . TRP A 1 128 ? 7.576 -0.666 -9.619 1.00 98.00 128 TRP A O 1
ATOM 1003 N N . ILE A 1 129 ? 5.878 -0.947 -11.062 1.00 97.75 129 ILE A N 1
ATOM 1004 C CA . ILE A 1 129 ? 5.609 -2.346 -10.697 1.00 97.75 129 ILE A CA 1
ATOM 1005 C C . ILE A 1 129 ? 6.788 -3.233 -11.103 1.00 97.75 129 ILE A C 1
ATOM 1007 O O . ILE A 1 129 ? 7.204 -4.082 -10.317 1.00 97.75 129 ILE A O 1
ATOM 1011 N N . THR A 1 130 ? 7.374 -3.000 -12.279 1.00 97.12 130 THR A N 1
ATOM 1012 C CA . THR A 1 130 ? 8.585 -3.708 -12.721 1.00 97.12 130 THR A CA 1
ATOM 1013 C C . THR A 1 130 ? 9.737 -3.471 -11.745 1.00 97.12 130 THR A C 1
ATOM 1015 O O . THR A 1 130 ? 10.310 -4.435 -11.239 1.00 97.12 130 THR A O 1
ATOM 1018 N N . ALA A 1 131 ? 9.993 -2.214 -11.368 1.00 96.25 131 ALA A N 1
ATOM 1019 C CA . ALA A 1 131 ? 11.008 -1.880 -10.368 1.00 96.25 131 ALA A CA 1
ATOM 1020 C C . ALA A 1 131 ? 10.746 -2.569 -9.012 1.00 96.25 131 ALA A C 1
ATOM 1022 O O . ALA A 1 131 ? 11.672 -3.075 -8.379 1.00 96.25 131 ALA A O 1
ATOM 1023 N N . ALA A 1 132 ? 9.482 -2.664 -8.582 1.00 96.81 132 ALA A N 1
ATOM 1024 C CA . ALA A 1 132 ? 9.108 -3.372 -7.356 1.00 96.81 132 ALA A CA 1
ATOM 1025 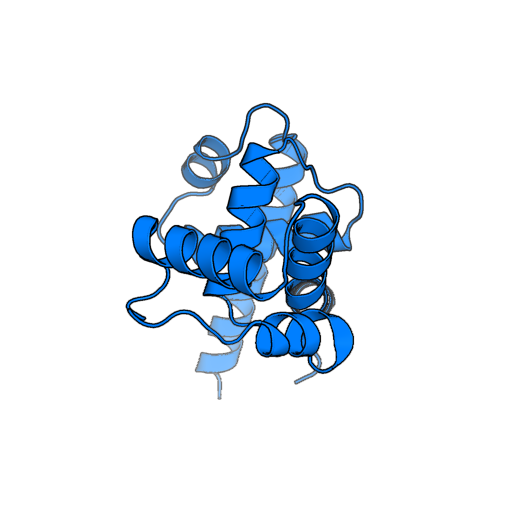C C . ALA A 1 132 ? 9.406 -4.882 -7.425 1.00 96.81 132 ALA A C 1
ATOM 1027 O O . ALA A 1 132 ? 9.842 -5.479 -6.436 1.00 96.81 132 ALA A O 1
ATOM 1028 N N . ILE A 1 133 ? 9.167 -5.508 -8.581 1.00 95.56 133 ILE A N 1
ATOM 1029 C CA . ILE A 1 133 ? 9.446 -6.931 -8.820 1.00 95.56 133 ILE A CA 1
ATOM 1030 C C . ILE A 1 133 ? 10.955 -7.192 -8.805 1.00 95.56 133 ILE A C 1
ATOM 1032 O O . ILE A 1 133 ? 11.406 -8.148 -8.165 1.00 95.56 133 ILE A O 1
ATOM 1036 N N . GLU A 1 134 ? 11.733 -6.344 -9.477 1.00 94.81 134 GLU A N 1
ATOM 1037 C CA . GLU A 1 134 ? 13.194 -6.438 -9.521 1.00 94.81 134 GLU A CA 1
ATOM 1038 C C . GLU A 1 134 ? 13.817 -6.261 -8.135 1.00 94.81 134 GLU A C 1
ATOM 1040 O O . GLU A 1 134 ? 14.667 -7.059 -7.734 1.00 94.81 134 GLU A O 1
ATOM 1045 N N . GLU A 1 135 ? 13.345 -5.279 -7.365 1.00 94.00 135 GLU A N 1
ATOM 1046 C CA . GLU A 1 135 ? 13.794 -5.041 -5.993 1.00 94.00 135 GLU A CA 1
ATOM 1047 C C . GLU A 1 135 ? 13.550 -6.268 -5.098 1.00 94.00 135 GLU A C 1
ATOM 1049 O O . GLU A 1 135 ? 14.451 -6.735 -4.395 1.00 94.00 135 GLU A O 1
ATOM 1054 N N . ASP A 1 136 ? 12.351 -6.853 -5.155 1.00 91.38 136 ASP A N 1
ATOM 1055 C CA . ASP A 1 136 ? 11.998 -8.054 -4.390 1.00 91.38 136 ASP A CA 1
ATOM 1056 C C . ASP A 1 136 ? 12.826 -9.281 -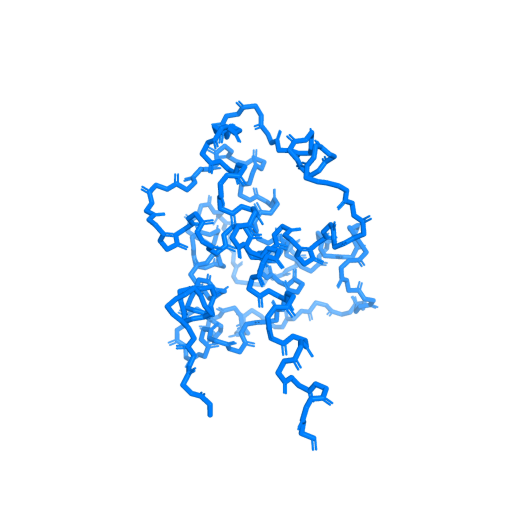4.831 1.00 91.38 136 ASP A C 1
ATOM 1058 O O . ASP A 1 136 ? 13.248 -10.100 -4.003 1.00 91.38 136 ASP A O 1
ATOM 1062 N N . ALA A 1 137 ? 13.130 -9.405 -6.128 1.00 91.31 137 ALA A N 1
ATOM 1063 C CA . ALA A 1 137 ? 14.024 -10.441 -6.641 1.00 91.31 137 ALA A CA 1
ATOM 1064 C C . ALA A 1 137 ? 15.468 -10.258 -6.141 1.00 91.31 137 ALA A C 1
ATOM 1066 O O . ALA A 1 137 ? 16.084 -11.228 -5.681 1.00 91.31 137 ALA A O 1
ATOM 1067 N N . ASN A 1 138 ? 15.992 -9.031 -6.173 1.00 90.19 138 ASN A N 1
ATOM 1068 C CA . ASN A 1 138 ? 17.331 -8.691 -5.694 1.00 90.19 138 ASN A CA 1
ATOM 1069 C C . ASN A 1 138 ? 17.472 -8.938 -4.190 1.00 90.19 138 ASN A C 1
ATOM 1071 O O . ASN A 1 138 ? 18.408 -9.621 -3.761 1.00 90.19 138 ASN A O 1
ATOM 1075 N N . PHE A 1 139 ? 16.493 -8.503 -3.393 1.00 87.38 139 PHE A N 1
ATOM 1076 C CA . PHE A 1 139 ? 16.455 -8.770 -1.957 1.00 87.38 139 PHE A CA 1
ATOM 1077 C C . PHE A 1 139 ? 16.494 -10.277 -1.654 1.00 87.38 139 PHE A C 1
ATOM 1079 O O . PHE A 1 139 ? 17.291 -10.731 -0.826 1.00 87.38 139 PHE A O 1
ATOM 1086 N N . ARG A 1 140 ? 15.694 -11.089 -2.363 1.00 86.38 140 ARG A N 1
ATOM 1087 C CA . ARG A 1 140 ? 15.710 -12.556 -2.211 1.00 86.38 140 ARG A CA 1
ATOM 1088 C C . ARG A 1 140 ? 17.055 -13.178 -2.579 1.00 86.38 140 ARG A C 1
ATOM 1090 O O . ARG A 1 140 ? 17.518 -14.066 -1.862 1.00 86.38 140 ARG A O 1
ATOM 1097 N N . ARG A 1 141 ? 17.683 -12.733 -3.673 1.00 87.56 141 ARG A N 1
ATOM 1098 C CA . ARG A 1 141 ? 19.009 -13.214 -4.102 1.00 87.56 141 ARG A CA 1
ATOM 1099 C C . ARG A 1 141 ? 20.077 -12.917 -3.050 1.00 87.56 141 ARG A C 1
ATOM 1101 O O . ARG A 1 141 ? 20.889 -13.787 -2.755 1.00 87.56 141 ARG A O 1
ATOM 1108 N N . HIS A 1 142 ? 20.062 -11.726 -2.454 1.00 81.94 142 HIS A N 1
ATOM 1109 C CA . HIS A 1 142 ? 21.001 -11.359 -1.392 1.00 81.94 142 HIS A CA 1
ATOM 1110 C C . HIS A 1 142 ? 20.733 -12.078 -0.070 1.00 81.94 142 HIS A C 1
ATOM 1112 O O . HIS A 1 142 ? 21.685 -12.435 0.618 1.00 81.94 142 HIS A O 1
ATOM 1118 N N . LYS A 1 143 ? 19.468 -12.352 0.271 1.00 76.94 143 LYS A N 1
ATOM 1119 C CA . LYS A 1 143 ? 19.128 -13.126 1.472 1.00 76.94 143 LYS A CA 1
ATOM 1120 C C . LYS A 1 143 ? 19.613 -14.577 1.392 1.00 76.94 143 LYS A C 1
ATOM 1122 O O . LYS A 1 143 ? 20.086 -15.084 2.393 1.00 76.94 143 LYS A O 1
ATOM 1127 N N . LYS A 1 144 ? 19.523 -15.228 0.226 1.00 66.94 144 LYS A N 1
ATOM 1128 C CA . LYS A 1 144 ? 19.992 -16.618 0.029 1.00 66.94 144 LYS A CA 1
ATOM 1129 C C . LYS A 1 144 ? 21.519 -16.781 0.050 1.00 66.94 144 LYS A C 1
ATOM 1131 O O . LYS A 1 144 ? 21.996 -17.904 0.113 1.00 66.94 144 LYS A O 1
ATOM 1136 N N . ARG A 1 145 ? 22.272 -15.686 -0.087 1.00 60.25 145 ARG A N 1
ATOM 1137 C CA . ARG A 1 145 ? 23.745 -15.679 -0.094 1.00 60.25 145 ARG A CA 1
ATOM 1138 C C . ARG A 1 145 ? 24.359 -15.504 1.301 1.00 60.25 145 ARG A C 1
ATOM 1140 O O . ARG A 1 145 ? 25.580 -15.491 1.403 1.00 60.25 145 ARG A O 1
ATOM 1147 N N . LYS A 1 146 ? 23.534 -15.314 2.330 1.00 51.09 146 LYS A N 1
ATOM 1148 C CA . LYS A 1 146 ? 23.932 -15.255 3.740 1.00 51.09 146 LYS A CA 1
ATOM 1149 C C . LYS A 1 146 ? 23.495 -16.528 4.438 1.00 51.09 146 LYS A C 1
ATOM 1151 O O . LYS A 1 146 ? 24.223 -16.925 5.364 1.00 51.09 146 LYS A O 1
#

pLDDT: mean 90.13, std 8.67, range [48.75, 98.0]

Sequence (146 aa):
MIGTPFSTMATEFRGQIIKTWLLQISGTATEKSKILCQTAIELGLTERSKSIPGSALIQWTKTTPTNTPLWAAQSALLLLFANEWKPSTHVEWCGMASLLQRLYKKNSIAEMLSYLPKHINKDIAAGWITAAIEEDANFRRHKKRK

Foldseek 3Di:
DDDDPLRVLLLLCQLVLLVVLVVVDDDDLQVSQVQLVVLLVVLVVDPDPDGDPSVVNVCCNPPNVSPRDLSSSLSSLVVCQVVLDEDDDPSSLSNSLLSLCVSPVVDDLVVSLVPHDPSYDSVSSSVNVVVNNVSVVVVVVVVVVD